Protein AF-A0A933KS53-F1 (afdb_monomer)

pLDDT: mean 72.06, std 16.97, range [42.78, 96.69]

Sequence (138 aa):
MFNLTGSEIAFLVLIGLIVLGPEKLPDAVRRFTKGYNEFKKMAGGFQGEMKQAFEEPMRELRGTADAVRKAAEFDIGLDLKGLDLKPTDVKKPEAVAPSDGGLNFGTANPRRQQRKARDISQQSAADAPADEARGSGE

Solvent-accessible surface area (backbone atoms only — not comparable to full-atom values): 8728 Å² total; per-residue (Å²): 143,78,88,78,44,77,64,55,53,50,50,52,50,52,49,46,32,68,76,61,28,74,81,43,44,62,53,48,50,54,54,52,51,51,53,49,50,52,50,48,53,50,54,55,55,41,50,65,53,45,50,60,66,43,46,57,56,49,51,50,50,47,51,51,50,51,49,49,49,51,47,45,57,60,68,49,67,78,77,63,99,77,72,85,74,69,77,73,81,74,70,74,76,70,79,74,70,86,73,89,72,74,78,78,79,68,76,79,65,68,70,61,60,56,52,57,53,51,54,56,59,57,59,66,68,75,69,70,80,90,74,83,83,82,86,87,85,135

Secondary structure (DSSP, 8-state):
-----HHHHHHHHHHHHHHH-TTHHHHHHHHHHHHHHHHHHH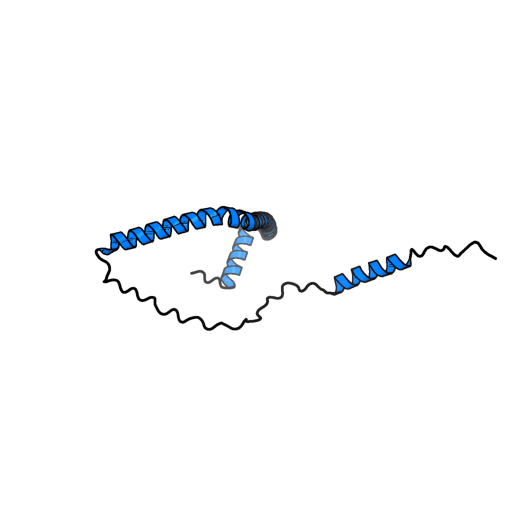HHHHHHHHHHHHHHHHHHHHHHHHHHHHHHHHHGGGS-TT---------------------------THHHHHHHHHHHHHTTS------------

Structure (mmCIF, N/CA/C/O backbone):
data_AF-A0A933KS53-F1
#
_entry.id   AF-A0A933KS53-F1
#
loop_
_atom_site.group_PDB
_atom_site.id
_atom_site.type_symbol
_atom_site.label_atom_id
_atom_site.label_alt_id
_atom_site.label_comp_id
_atom_site.label_asym_id
_atom_site.label_entity_id
_atom_site.label_seq_id
_atom_site.pdbx_PDB_ins_code
_atom_site.Cartn_x
_atom_site.Cartn_y
_atom_site.Cartn_z
_atom_site.occupancy
_atom_site.B_iso_or_equiv
_atom_site.auth_seq_id
_atom_site.auth_comp_id
_atom_site.auth_asym_id
_atom_site.auth_atom_id
_atom_site.pdbx_PDB_model_num
ATOM 1 N N . MET A 1 1 ? 15.437 -10.535 12.756 1.00 58.03 1 MET A N 1
ATOM 2 C CA . MET A 1 1 ? 16.529 -11.041 11.899 1.00 58.03 1 MET A CA 1
ATOM 3 C C . MET A 1 1 ? 16.122 -10.864 10.435 1.00 58.03 1 MET A C 1
ATOM 5 O O . MET A 1 1 ? 15.619 -11.797 9.837 1.00 58.03 1 MET A O 1
ATOM 9 N N . PHE A 1 2 ? 16.243 -9.649 9.896 1.00 71.94 2 PHE A N 1
ATOM 10 C CA . PHE A 1 2 ? 16.079 -9.327 8.469 1.00 71.94 2 PHE A CA 1
ATOM 11 C C . PHE A 1 2 ? 16.923 -8.076 8.221 1.00 71.94 2 PHE A C 1
ATOM 13 O O . PHE A 1 2 ? 16.457 -6.953 8.385 1.00 71.94 2 PHE A O 1
ATOM 20 N N . ASN A 1 3 ? 18.202 -8.284 7.928 1.00 80.12 3 ASN A N 1
ATOM 21 C CA . ASN A 1 3 ? 19.115 -7.208 7.563 1.00 80.12 3 ASN A CA 1
ATOM 22 C C . ASN A 1 3 ? 19.011 -7.023 6.048 1.00 80.12 3 ASN A C 1
ATOM 24 O O . ASN A 1 3 ? 19.839 -7.532 5.307 1.00 80.12 3 ASN A O 1
ATOM 28 N 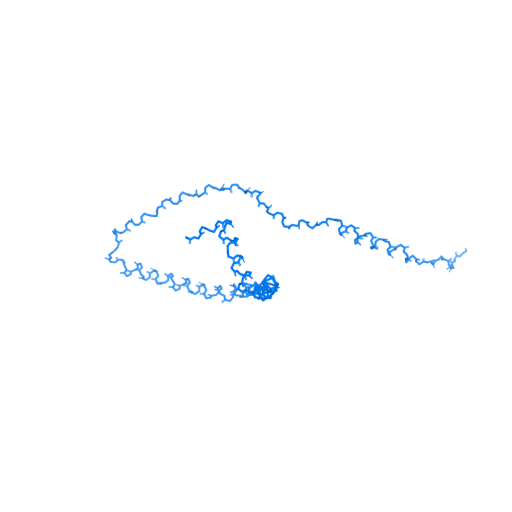N . LEU A 1 4 ? 17.924 -6.401 5.587 1.00 82.62 4 LEU A N 1
ATOM 29 C CA . LEU A 1 4 ? 17.750 -6.077 4.172 1.00 82.62 4 LEU A CA 1
ATOM 30 C C . LEU A 1 4 ? 18.634 -4.875 3.843 1.00 82.62 4 LEU A C 1
ATOM 32 O O . LEU A 1 4 ? 18.261 -3.726 4.077 1.00 82.62 4 LEU A O 1
ATOM 36 N N . THR A 1 5 ? 19.820 -5.155 3.326 1.00 89.94 5 THR A N 1
ATOM 37 C CA . THR A 1 5 ? 20.748 -4.154 2.807 1.00 89.94 5 THR A CA 1
ATOM 38 C C . THR A 1 5 ? 20.332 -3.799 1.377 1.00 89.94 5 THR A C 1
ATOM 40 O O . THR A 1 5 ? 19.631 -4.557 0.700 1.00 89.94 5 THR A O 1
ATOM 43 N N . GLY A 1 6 ? 20.751 -2.630 0.881 1.00 93.25 6 GLY A N 1
ATOM 44 C CA . GLY A 1 6 ? 20.385 -2.163 -0.466 1.00 93.25 6 GLY A CA 1
ATOM 45 C C . GLY A 1 6 ? 20.715 -3.167 -1.583 1.00 93.25 6 GLY A C 1
ATOM 46 O O . GLY A 1 6 ? 19.988 -3.249 -2.572 1.00 93.25 6 GLY A O 1
ATOM 47 N N . SER A 1 7 ? 21.755 -3.984 -1.389 1.00 94.00 7 SER A N 1
ATOM 48 C CA . SER A 1 7 ? 22.126 -5.090 -2.276 1.00 94.00 7 SER A CA 1
ATOM 49 C C . SER A 1 7 ? 21.101 -6.226 -2.292 1.00 94.00 7 SER A C 1
ATOM 51 O O . SER A 1 7 ? 20.760 -6.702 -3.373 1.00 94.00 7 SER A O 1
ATOM 53 N N . GLU A 1 8 ? 20.568 -6.653 -1.141 1.00 91.38 8 GLU A N 1
ATOM 54 C CA . GLU A 1 8 ? 19.546 -7.708 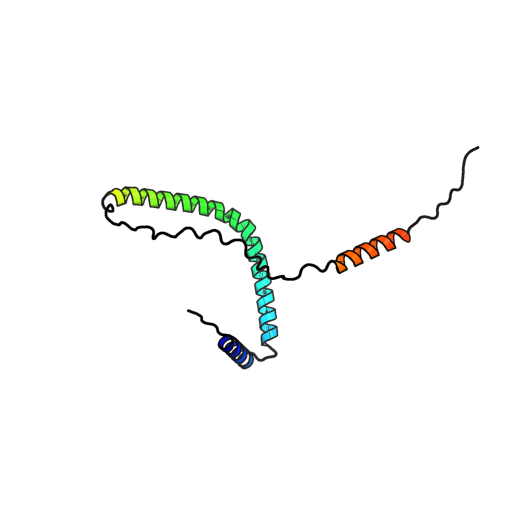-1.108 1.00 91.38 8 GLU A CA 1
ATOM 55 C C . GLU A 1 8 ? 18.233 -7.251 -1.755 1.00 91.38 8 GLU A C 1
ATOM 57 O O . GLU A 1 8 ? 17.597 -8.030 -2.465 1.00 91.38 8 GLU A O 1
ATOM 62 N N . ILE A 1 9 ? 17.844 -5.982 -1.583 1.00 93.62 9 ILE A N 1
ATOM 63 C CA . ILE A 1 9 ? 16.659 -5.433 -2.264 1.00 93.62 9 ILE A CA 1
ATOM 64 C C . ILE A 1 9 ? 16.856 -5.454 -3.785 1.00 93.62 9 ILE A C 1
ATOM 66 O O . ILE A 1 9 ? 15.967 -5.900 -4.512 1.00 93.62 9 ILE A O 1
ATOM 70 N N . ALA A 1 10 ? 18.021 -5.021 -4.275 1.00 94.12 10 ALA A N 1
ATOM 71 C CA . ALA A 1 10 ? 18.336 -5.069 -5.700 1.00 94.12 10 ALA A CA 1
ATOM 72 C C . ALA A 1 10 ? 18.318 -6.510 -6.244 1.00 94.12 10 ALA A C 1
ATOM 74 O O . ALA A 1 10 ? 17.792 -6.752 -7.332 1.00 94.12 10 ALA A O 1
ATOM 75 N N . PHE A 1 11 ? 18.823 -7.473 -5.469 1.00 94.81 11 PHE A N 1
ATOM 76 C CA . PHE A 1 11 ? 18.812 -8.890 -5.829 1.00 94.81 11 PHE A CA 1
ATOM 77 C C . PHE A 1 11 ? 17.388 -9.462 -5.932 1.00 94.81 11 PHE A C 1
ATOM 79 O O . PHE A 1 11 ? 17.070 -10.149 -6.902 1.00 94.81 11 PHE A O 1
ATOM 86 N N . LEU A 1 12 ? 16.495 -9.129 -4.994 1.00 92.69 12 LEU A N 1
ATOM 87 C CA . LEU A 1 12 ? 15.089 -9.547 -5.054 1.00 92.69 12 LEU A CA 1
ATOM 88 C C . LEU A 1 12 ? 14.344 -8.931 -6.239 1.00 92.69 12 LEU A C 1
ATOM 90 O O . LEU A 1 12 ? 13.561 -9.622 -6.890 1.00 92.69 12 LEU A O 1
ATOM 94 N N . VAL A 1 13 ? 14.598 -7.655 -6.545 1.00 93.56 13 VAL A N 1
ATOM 95 C CA . VAL A 1 13 ? 14.043 -7.021 -7.747 1.00 93.56 13 VAL A CA 1
ATOM 96 C C . VAL A 1 13 ? 14.541 -7.751 -8.987 1.00 93.56 13 VAL A C 1
ATOM 98 O O . VAL A 1 13 ? 13.725 -8.103 -9.828 1.00 93.56 13 VAL A O 1
ATOM 101 N N . LEU A 1 14 ? 15.837 -8.058 -9.082 1.00 95.31 14 LEU A N 1
ATOM 102 C CA . LEU A 1 14 ? 16.393 -8.793 -10.217 1.00 95.31 14 LEU A CA 1
ATOM 103 C C . LEU A 1 14 ? 15.729 -10.167 -10.397 1.00 95.31 1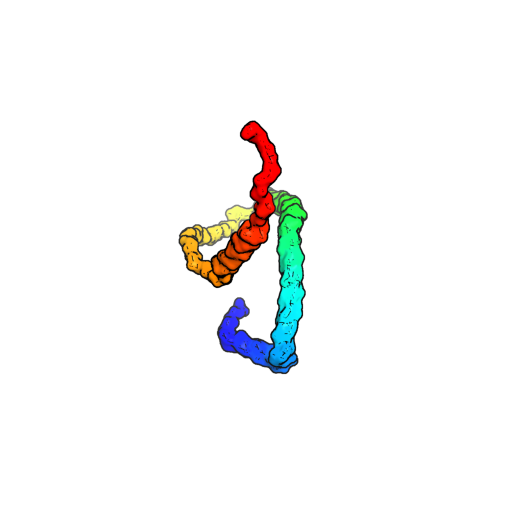4 LEU A C 1
ATOM 105 O O . LEU A 1 14 ? 15.303 -10.491 -11.503 1.00 95.31 14 LEU A O 1
ATOM 109 N N . ILE A 1 15 ? 15.566 -10.939 -9.318 1.00 95.31 15 ILE A N 1
ATOM 110 C CA . ILE A 1 15 ? 14.837 -12.217 -9.360 1.00 95.31 15 ILE A CA 1
ATOM 111 C C . ILE A 1 15 ? 13.390 -12.000 -9.810 1.00 95.31 15 ILE A C 1
ATOM 113 O O . ILE A 1 15 ? 12.905 -12.716 -10.684 1.00 95.31 15 ILE A O 1
ATOM 117 N N . GLY A 1 16 ? 12.702 -10.997 -9.261 1.00 94.31 16 GLY A N 1
ATOM 118 C CA . GLY A 1 16 ? 11.334 -10.664 -9.651 1.00 94.31 16 GLY A CA 1
ATOM 119 C C . GLY A 1 16 ? 11.214 -10.314 -11.136 1.00 94.31 16 GLY A C 1
ATOM 120 O O . GLY A 1 16 ? 10.281 -10.762 -11.800 1.00 94.31 16 GLY A O 1
ATOM 121 N N . LEU A 1 17 ? 12.179 -9.565 -11.678 1.00 94.94 17 LEU A N 1
ATOM 122 C CA . LEU A 1 17 ? 12.245 -9.226 -13.099 1.00 94.94 17 LEU A CA 1
ATOM 123 C C . LEU A 1 17 ? 12.529 -10.455 -13.971 1.00 94.94 17 LEU A C 1
ATOM 125 O O . LEU A 1 17 ? 11.995 -10.523 -15.070 1.00 94.94 17 LEU A O 1
ATOM 129 N N . ILE A 1 18 ? 13.324 -11.423 -13.508 1.00 95.31 18 ILE A N 1
ATOM 130 C CA . ILE A 1 18 ? 13.601 -12.663 -14.253 1.00 95.31 18 ILE A CA 1
ATOM 131 C C . ILE A 1 18 ? 12.374 -13.577 -14.273 1.00 95.31 18 ILE A C 1
ATOM 133 O O . ILE A 1 18 ? 12.008 -14.097 -15.322 1.00 95.31 18 ILE A O 1
ATOM 137 N N . VAL A 1 19 ? 11.737 -13.777 -13.119 1.00 94.81 19 VAL A N 1
ATOM 138 C CA . VAL A 1 19 ? 10.619 -14.719 -12.973 1.00 94.81 19 VAL A CA 1
ATOM 139 C C . VAL A 1 19 ? 9.361 -14.200 -13.661 1.00 94.81 19 VAL A C 1
ATOM 141 O O . VAL A 1 19 ? 8.695 -14.938 -14.382 1.00 94.81 19 VAL A O 1
ATOM 144 N N . LEU A 1 20 ? 9.013 -12.936 -13.415 1.00 92.06 20 LEU A N 1
ATOM 145 C CA . LEU A 1 20 ? 7.766 -12.345 -13.894 1.00 92.06 20 LEU A CA 1
ATOM 146 C C . LEU A 1 20 ? 7.961 -11.552 -15.194 1.00 92.06 20 LEU A C 1
ATOM 148 O O . LEU A 1 20 ? 7.040 -11.463 -16.002 1.00 92.06 20 LEU A O 1
ATOM 152 N N . GLY A 1 21 ? 9.149 -10.986 -15.407 1.00 93.94 21 GLY A N 1
ATOM 153 C CA . GLY A 1 21 ? 9.456 -10.091 -16.521 1.00 93.94 21 GLY A CA 1
ATOM 154 C C . GLY A 1 21 ? 9.399 -8.607 -16.123 1.00 93.94 21 GLY A C 1
ATOM 155 O O . GLY A 1 21 ? 8.518 -8.206 -15.348 1.00 93.94 21 GLY A O 1
ATOM 156 N N . PRO A 1 22 ? 10.269 -7.747 -16.691 1.00 91.94 22 PRO A N 1
ATOM 157 C CA . PRO A 1 22 ? 10.303 -6.315 -16.382 1.00 91.94 22 PRO A CA 1
ATOM 158 C C . PRO A 1 22 ? 9.028 -5.569 -16.770 1.00 91.94 22 PRO A C 1
ATOM 160 O O . PRO A 1 22 ? 8.656 -4.601 -16.115 1.00 91.94 22 PRO A O 1
ATOM 163 N N . GLU A 1 23 ? 8.316 -6.047 -17.787 1.00 92.94 23 GLU A N 1
ATOM 164 C CA . GLU A 1 23 ? 7.056 -5.4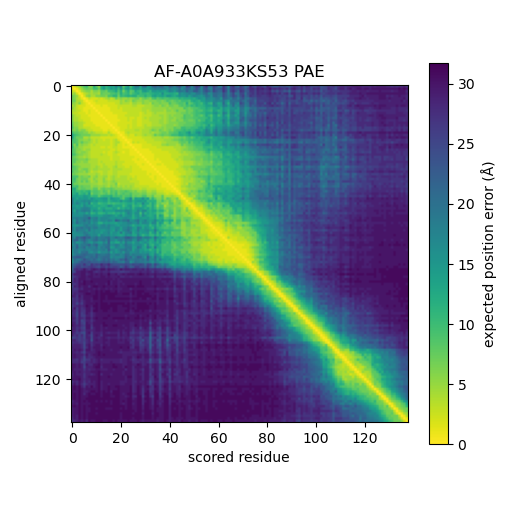41 -18.218 1.00 92.94 23 GLU A CA 1
ATOM 165 C C . GLU A 1 23 ? 5.868 -5.847 -17.339 1.00 92.94 23 GLU A C 1
ATOM 167 O O . GLU A 1 23 ? 4.880 -5.123 -17.242 1.00 92.94 23 GLU A O 1
ATOM 172 N N . LYS A 1 24 ? 5.948 -7.009 -16.679 1.00 92.44 24 LYS A N 1
ATOM 173 C CA . LYS A 1 24 ? 4.828 -7.590 -15.927 1.00 92.44 24 LYS A CA 1
ATOM 174 C C . LYS A 1 24 ? 4.889 -7.276 -14.435 1.00 92.44 24 LYS A C 1
ATOM 176 O O . LYS A 1 24 ? 3.837 -7.174 -13.807 1.00 92.44 24 LYS A O 1
ATOM 181 N N . LEU A 1 25 ? 6.081 -7.058 -13.872 1.00 93.31 25 LEU A N 1
ATOM 182 C CA . LEU A 1 25 ? 6.261 -6.620 -12.484 1.00 93.31 25 LEU A CA 1
ATOM 183 C C . LEU A 1 25 ? 5.494 -5.326 -12.148 1.00 93.31 25 LEU A C 1
ATOM 185 O O . LEU A 1 25 ? 4.709 -5.351 -11.196 1.00 93.31 25 LEU A O 1
ATOM 189 N N . PRO A 1 26 ? 5.632 -4.213 -12.900 1.00 90.69 26 PRO A N 1
ATOM 190 C CA . PRO A 1 26 ? 4.907 -2.983 -12.583 1.00 90.69 26 PRO A CA 1
ATOM 191 C C . PRO A 1 26 ? 3.392 -3.174 -12.678 1.00 90.69 26 PRO A C 1
ATOM 193 O O . PRO A 1 26 ? 2.650 -2.636 -11.856 1.00 90.69 26 PRO A O 1
ATOM 196 N N . ASP A 1 27 ? 2.919 -3.978 -13.627 1.00 94.31 27 ASP A N 1
ATOM 197 C CA . ASP A 1 27 ? 1.500 -4.298 -13.756 1.00 94.31 27 ASP A CA 1
ATOM 198 C C . ASP A 1 27 ? 0.979 -5.167 -12.604 1.00 94.31 27 ASP A C 1
ATOM 200 O O . ASP A 1 27 ? -0.112 -4.905 -12.093 1.00 94.31 27 ASP A O 1
ATOM 204 N N . ALA A 1 28 ? 1.751 -6.148 -12.131 1.00 94.31 28 ALA A N 1
ATOM 205 C CA . ALA A 1 28 ? 1.397 -6.951 -10.962 1.00 94.31 28 ALA A CA 1
ATOM 206 C C . ALA A 1 28 ? 1.349 -6.104 -9.685 1.00 94.31 28 ALA A C 1
ATOM 208 O O . ALA A 1 28 ? 0.370 -6.174 -8.942 1.00 94.31 28 ALA A O 1
ATOM 209 N N . VAL A 1 29 ? 2.345 -5.237 -9.472 1.00 94.62 29 VAL A N 1
ATOM 210 C CA . VAL A 1 29 ? 2.352 -4.289 -8.348 1.00 94.62 29 VAL A CA 1
ATOM 211 C C . VAL A 1 29 ? 1.138 -3.367 -8.423 1.00 94.62 29 VAL A C 1
ATOM 213 O O . VAL A 1 29 ? 0.458 -3.175 -7.420 1.00 94.62 29 VAL A O 1
ATOM 216 N N . ARG A 1 30 ? 0.794 -2.835 -9.603 1.00 95.25 30 ARG A N 1
ATOM 217 C CA . ARG A 1 30 ? -0.410 -2.005 -9.797 1.00 95.25 30 ARG A CA 1
ATOM 218 C C . ARG A 1 30 ? -1.702 -2.744 -9.454 1.00 95.25 30 ARG A C 1
ATOM 220 O O . ARG A 1 30 ? -2.594 -2.157 -8.850 1.00 95.25 30 ARG A O 1
ATOM 227 N N . ARG A 1 31 ? -1.830 -4.017 -9.833 1.00 96.06 31 ARG A N 1
ATOM 228 C CA . ARG A 1 31 ? -3.006 -4.842 -9.501 1.00 96.06 31 ARG A CA 1
ATOM 229 C C . ARG A 1 31 ? -3.076 -5.134 -8.004 1.00 96.06 31 ARG A C 1
ATOM 231 O O . ARG A 1 31 ? -4.117 -4.913 -7.393 1.00 96.06 31 ARG A O 1
ATOM 238 N N . PHE A 1 32 ? -1.956 -5.544 -7.412 1.00 96.50 32 PHE A N 1
ATOM 239 C CA . PHE A 1 32 ? -1.857 -5.818 -5.982 1.00 96.50 32 PHE A CA 1
ATOM 240 C C . PHE A 1 32 ? -2.156 -4.570 -5.148 1.00 96.50 32 PHE A C 1
ATOM 242 O O . PHE A 1 32 ? -2.949 -4.625 -4.220 1.00 96.50 32 PHE A O 1
ATOM 249 N N . THR A 1 33 ? -1.579 -3.422 -5.508 1.00 95.56 33 THR A N 1
ATOM 250 C CA . THR A 1 33 ? -1.783 -2.153 -4.789 1.00 95.56 33 THR A CA 1
ATOM 251 C C . THR A 1 33 ? -3.208 -1.628 -4.892 1.00 95.56 33 THR A C 1
ATOM 253 O O . THR A 1 33 ? -3.697 -1.060 -3.920 1.00 95.56 33 THR A O 1
ATOM 256 N N . LYS A 1 34 ? -3.904 -1.835 -6.017 1.00 96.44 34 LYS A N 1
ATOM 257 C CA . LYS A 1 34 ? -5.342 -1.535 -6.120 1.00 96.44 34 LYS A CA 1
ATOM 258 C C . LYS A 1 34 ? -6.151 -2.375 -5.131 1.00 96.44 34 LYS A C 1
ATOM 260 O O . LYS A 1 34 ? -6.855 -1.799 -4.307 1.00 96.44 34 LYS A O 1
ATOM 265 N N . GLY A 1 35 ? -5.953 -3.696 -5.134 1.00 96.69 35 GLY A N 1
ATOM 266 C CA . GLY A 1 35 ? -6.622 -4.600 -4.193 1.00 96.69 35 GLY A CA 1
ATOM 267 C C . GLY A 1 35 ? -6.262 -4.310 -2.734 1.00 96.69 35 GLY A C 1
ATOM 268 O O . GLY A 1 35 ? -7.134 -4.249 -1.876 1.00 96.69 35 GLY A O 1
ATOM 269 N N . TYR A 1 36 ? -4.990 -4.025 -2.451 1.00 96.44 36 TYR A N 1
ATOM 270 C CA . TYR A 1 36 ? -4.532 -3.630 -1.121 1.00 96.44 36 TYR A CA 1
ATOM 271 C C . TYR A 1 36 ? -5.134 -2.296 -0.675 1.00 96.44 36 TYR A C 1
ATOM 273 O O . TYR A 1 36 ? -5.479 -2.144 0.491 1.00 96.44 36 TYR A O 1
ATOM 281 N N . ASN A 1 37 ? -5.296 -1.323 -1.575 1.00 95.44 37 ASN A N 1
ATOM 282 C CA . ASN A 1 37 ? -5.944 -0.055 -1.246 1.00 95.44 37 ASN A CA 1
ATOM 283 C C . ASN A 1 37 ? -7.435 -0.226 -0.964 1.00 95.44 37 ASN A C 1
ATOM 285 O O . ASN A 1 37 ? -7.953 0.428 -0.063 1.00 95.44 37 ASN A O 1
ATOM 289 N N . GLU A 1 38 ? -8.125 -1.073 -1.722 1.00 94.69 38 GLU A N 1
ATOM 290 C CA . GLU A 1 38 ? -9.521 -1.426 -1.457 1.00 94.69 38 GLU A CA 1
ATOM 291 C C . GLU A 1 38 ? -9.643 -2.133 -0.107 1.00 94.69 38 GLU A C 1
ATOM 293 O O . GLU A 1 38 ? -10.392 -1.673 0.754 1.00 94.69 38 GLU A O 1
ATOM 298 N N . PHE A 1 39 ? -8.802 -3.139 0.142 1.00 94.44 39 PHE A N 1
ATOM 299 C CA . PHE A 1 39 ? -8.715 -3.817 1.431 1.00 94.44 39 PHE A CA 1
ATOM 300 C C . PHE A 1 39 ? -8.402 -2.847 2.576 1.00 94.44 39 PHE A C 1
ATOM 302 O O . PHE A 1 39 ? -9.061 -2.886 3.605 1.00 94.44 39 PHE A O 1
ATOM 309 N N . LYS A 1 40 ? -7.451 -1.922 2.402 1.00 92.19 40 LYS A N 1
ATOM 310 C CA . LYS A 1 40 ? -7.097 -0.909 3.405 1.00 92.19 40 LYS A CA 1
ATOM 311 C C . LYS A 1 40 ? -8.252 0.049 3.685 1.00 92.19 40 LYS A C 1
ATOM 313 O O . LYS A 1 40 ? -8.442 0.429 4.834 1.00 92.19 40 LYS A O 1
ATOM 318 N N . LYS A 1 41 ? -9.010 0.462 2.665 1.00 91.06 41 LYS A N 1
ATOM 319 C CA . LYS A 1 41 ? -10.200 1.313 2.841 1.00 91.06 41 LYS A CA 1
ATOM 320 C C . LYS A 1 41 ? -11.289 0.578 3.607 1.00 91.06 41 LYS A C 1
ATOM 322 O O . LYS A 1 41 ? -11.852 1.150 4.532 1.00 91.06 41 LYS A O 1
ATOM 327 N N . MET A 1 42 ? -11.535 -0.683 3.253 1.00 89.44 42 MET A N 1
ATOM 328 C CA . MET A 1 42 ? -12.452 -1.545 3.992 1.00 89.44 42 MET A CA 1
ATOM 329 C C . MET A 1 42 ? -11.970 -1.686 5.436 1.00 89.44 42 MET A C 1
ATOM 331 O O . MET A 1 42 ? -12.700 -1.314 6.340 1.00 89.44 42 MET A O 1
ATOM 335 N N . ALA A 1 43 ? -10.721 -2.099 5.664 1.00 87.69 43 ALA A N 1
ATOM 336 C CA . ALA A 1 43 ? -10.121 -2.244 6.991 1.00 87.69 43 ALA A CA 1
ATOM 337 C C . ALA A 1 43 ? -10.142 -0.941 7.818 1.00 87.69 43 ALA A C 1
ATOM 339 O O . ALA A 1 43 ? -10.356 -0.978 9.026 1.00 87.69 43 ALA A O 1
ATOM 340 N N . GLY A 1 44 ? -9.952 0.217 7.179 1.00 85.81 44 GLY A N 1
ATOM 341 C CA . GLY A 1 44 ? -10.055 1.530 7.820 1.00 85.81 44 GLY A CA 1
ATOM 342 C C . GLY A 1 44 ? -11.490 1.902 8.205 1.00 85.81 44 GLY A C 1
ATOM 343 O O . GLY A 1 44 ? -11.698 2.483 9.265 1.00 85.81 44 GLY A O 1
ATOM 344 N N . GLY A 1 45 ? -12.482 1.522 7.394 1.00 82.50 45 GLY A N 1
ATOM 345 C CA . GLY A 1 45 ? -13.901 1.615 7.757 1.00 82.50 45 GLY A CA 1
ATOM 346 C C . GLY A 1 45 ? -14.269 0.643 8.880 1.00 82.50 45 GLY A C 1
ATOM 347 O O . GLY A 1 45 ? -14.917 1.031 9.850 1.00 82.50 45 GLY A O 1
ATOM 348 N N . PHE A 1 46 ? -13.735 -0.581 8.819 1.00 79.81 46 PHE A N 1
ATOM 349 C CA . PHE A 1 46 ? -13.856 -1.572 9.882 1.00 79.81 46 PHE A CA 1
ATOM 350 C C . PHE A 1 46 ? -13.273 -1.061 11.194 1.00 79.81 46 PHE A C 1
ATOM 352 O O . PHE A 1 46 ? -13.852 -1.363 12.211 1.00 79.81 46 PHE A O 1
ATOM 359 N N . GLN A 1 47 ? -12.208 -0.257 11.247 1.00 70.94 47 GLN A N 1
ATOM 360 C CA . GLN A 1 47 ? -11.724 0.282 12.529 1.00 70.94 47 GLN A CA 1
ATOM 361 C C . GLN A 1 47 ? -12.747 1.167 13.256 1.00 70.94 47 GLN A C 1
ATOM 363 O O . GLN A 1 47 ? -12.755 1.159 14.483 1.00 70.94 47 GLN A O 1
ATOM 368 N N . GLY A 1 48 ? -13.597 1.913 12.546 1.00 74.25 48 GLY A N 1
ATOM 369 C CA . GLY A 1 48 ? -14.633 2.739 13.177 1.00 74.25 48 GLY A CA 1
ATOM 370 C C . GLY A 1 48 ? -15.710 1.887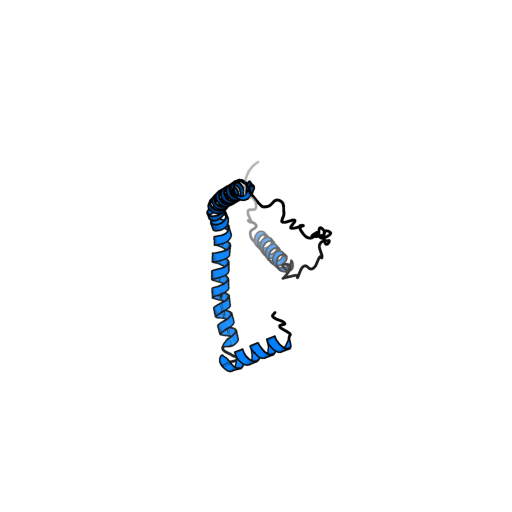 13.847 1.00 74.25 48 GLY A C 1
ATOM 371 O O . GLY A 1 48 ? -16.034 2.096 15.013 1.00 74.25 48 GLY A O 1
ATOM 372 N N . GLU A 1 49 ? -16.192 0.872 13.133 1.00 66.88 49 GLU A N 1
ATOM 373 C CA . GLU A 1 49 ? -17.277 -0.000 13.592 1.00 66.88 49 GLU A CA 1
ATOM 374 C C . GLU A 1 49 ? -16.778 -1.169 14.451 1.00 66.88 49 GLU A C 1
ATOM 376 O O . GLU A 1 49 ? -17.356 -1.453 15.492 1.00 66.88 49 GLU A O 1
ATOM 381 N N . MET A 1 50 ? -15.655 -1.803 14.096 1.00 70.12 50 MET A N 1
ATOM 382 C CA . MET A 1 50 ? -14.978 -2.793 14.936 1.00 70.12 50 MET A CA 1
ATOM 383 C C . MET A 1 50 ? -14.545 -2.185 16.247 1.00 70.12 50 MET A C 1
ATOM 385 O O . MET A 1 50 ? -14.662 -2.872 17.239 1.00 70.12 50 MET A O 1
ATOM 389 N N . LYS A 1 51 ? -14.017 -0.958 16.321 1.00 69.12 51 LYS A N 1
ATOM 390 C CA . LYS A 1 51 ? -13.618 -0.437 17.635 1.00 69.12 51 LYS A CA 1
ATOM 391 C C . LYS A 1 51 ? -14.825 -0.384 18.568 1.00 69.12 51 LYS A C 1
ATOM 393 O O . LYS A 1 51 ? -14.686 -0.779 19.711 1.00 69.12 51 LYS A O 1
ATOM 398 N N . GLN A 1 52 ? -16.001 -0.030 18.057 1.00 70.44 52 GLN A N 1
ATOM 399 C CA . GLN A 1 52 ? -17.239 -0.010 18.828 1.00 70.44 52 GLN A CA 1
ATOM 400 C C . GLN A 1 52 ? -17.791 -1.422 19.114 1.00 70.44 52 GLN A C 1
ATOM 402 O O . GLN A 1 52 ? -18.139 -1.721 20.251 1.00 70.44 52 GLN A O 1
ATOM 407 N N . ALA A 1 53 ? -17.776 -2.323 18.127 1.00 70.88 53 ALA A N 1
ATOM 408 C CA . ALA A 1 53 ? -18.216 -3.716 18.265 1.00 70.88 53 ALA A CA 1
ATOM 409 C C . ALA A 1 53 ? -17.228 -4.613 19.035 1.00 70.88 53 ALA A C 1
ATOM 411 O O . ALA A 1 53 ? -17.615 -5.665 19.529 1.00 70.88 53 ALA A O 1
ATOM 412 N N . PHE A 1 54 ? -15.954 -4.220 19.136 1.00 72.88 54 PHE A N 1
ATOM 413 C CA . PHE A 1 54 ? -14.917 -4.897 19.915 1.00 72.88 54 PHE A CA 1
ATOM 414 C C . PHE A 1 54 ? -14.693 -4.259 21.286 1.00 72.88 54 PHE A C 1
ATOM 416 O O . PHE A 1 54 ? -14.109 -4.910 22.144 1.00 72.88 54 PHE A O 1
ATOM 423 N N . GLU A 1 55 ? -15.130 -3.022 21.525 1.00 73.19 55 GLU A N 1
ATOM 424 C CA . GLU A 1 55 ? -15.023 -2.366 22.833 1.00 73.19 55 GLU A CA 1
ATOM 425 C C . GLU A 1 55 ? -15.911 -3.047 23.881 1.00 73.19 55 GLU A C 1
ATOM 427 O O . GLU A 1 55 ? -15.453 -3.270 25.003 1.00 73.19 55 GLU A O 1
ATOM 432 N N . GLU A 1 56 ? -17.117 -3.480 23.504 1.00 71.12 56 GLU A N 1
ATOM 433 C CA . GLU A 1 56 ? -17.977 -4.319 24.353 1.00 71.12 56 GLU A CA 1
ATOM 434 C C . GLU A 1 56 ? -17.327 -5.666 24.724 1.00 71.12 56 GLU A C 1
ATOM 436 O O . GLU A 1 56 ? -17.099 -5.897 25.915 1.00 71.12 56 GLU A O 1
ATOM 441 N N . PRO A 1 57 ? -16.917 -6.532 23.776 1.00 75.88 57 PRO A N 1
ATOM 442 C CA . PRO A 1 57 ? -16.278 -7.796 24.119 1.00 75.88 57 PRO A CA 1
ATOM 443 C C . PRO A 1 57 ? -14.891 -7.599 24.740 1.00 75.88 57 PRO A C 1
ATOM 445 O O . PRO A 1 57 ? -14.504 -8.396 25.581 1.00 75.88 57 PRO A O 1
ATOM 448 N N . MET A 1 58 ? -14.135 -6.535 24.433 1.00 78.50 58 MET A N 1
ATOM 449 C CA . MET A 1 58 ? -12.905 -6.209 25.177 1.00 78.50 58 MET A CA 1
ATOM 450 C C . MET A 1 58 ? -13.197 -5.888 26.639 1.00 78.50 58 MET A C 1
ATOM 452 O O . MET A 1 58 ? -12.402 -6.242 27.507 1.00 78.50 58 MET A O 1
ATOM 456 N N . ARG A 1 59 ? -14.301 -5.200 26.930 1.00 81.56 59 ARG A N 1
ATOM 457 C CA . ARG A 1 59 ? -14.705 -4.876 28.298 1.00 81.56 59 ARG A CA 1
ATOM 458 C C . ARG A 1 59 ? -15.152 -6.126 29.054 1.00 81.56 59 ARG A C 1
ATOM 460 O O . ARG A 1 59 ? -14.767 -6.286 30.209 1.00 81.56 59 ARG A O 1
ATOM 467 N N . GLU A 1 60 ? -15.877 -7.029 28.401 1.00 79.12 60 GLU A N 1
ATOM 468 C CA . GLU A 1 60 ? -16.237 -8.333 28.972 1.00 79.12 60 GLU A CA 1
ATOM 469 C C . GLU A 1 60 ? -15.011 -9.229 29.177 1.00 79.12 60 GLU A C 1
ATOM 471 O O . GLU A 1 60 ? -14.813 -9.744 30.272 1.00 79.12 60 GLU A O 1
ATOM 476 N N . LEU A 1 61 ? -14.126 -9.332 28.181 1.00 83.25 61 LEU A N 1
ATOM 477 C CA . LEU A 1 61 ? -12.872 -10.086 28.268 1.00 83.25 61 LEU A CA 1
ATOM 478 C C . LEU A 1 61 ? -11.942 -9.534 29.347 1.00 83.25 61 LEU A C 1
ATOM 480 O O . LEU A 1 61 ? -11.302 -10.318 30.038 1.00 83.25 61 LEU A O 1
ATOM 484 N N . ARG A 1 62 ? -11.869 -8.209 29.527 1.00 84.31 62 ARG A N 1
ATOM 485 C CA . ARG A 1 62 ? -11.152 -7.593 30.657 1.00 84.31 62 ARG A CA 1
ATOM 486 C C . ARG A 1 62 ? -11.785 -7.983 31.984 1.00 84.31 62 ARG A C 1
ATOM 488 O O . ARG A 1 62 ? -11.059 -8.372 32.884 1.00 84.31 62 ARG A O 1
ATOM 495 N N . GLY A 1 63 ? -13.114 -7.968 32.081 1.00 86.75 63 GLY A N 1
ATOM 496 C CA . GLY A 1 63 ? -13.829 -8.435 33.268 1.00 86.75 63 GLY A CA 1
ATOM 497 C C . GLY A 1 63 ? -13.562 -9.910 33.583 1.00 86.75 63 GLY A C 1
ATOM 498 O O . GLY A 1 63 ? -13.288 -10.251 34.730 1.00 86.75 63 GLY A O 1
ATOM 499 N N . THR A 1 64 ? -13.574 -10.787 32.575 1.00 83.06 64 THR A N 1
ATOM 500 C CA . THR A 1 64 ? -13.224 -12.206 32.733 1.00 83.06 64 THR A CA 1
ATOM 501 C C . THR A 1 64 ? -11.748 -12.385 33.073 1.00 83.06 64 THR A C 1
ATOM 503 O O . THR A 1 64 ? -11.432 -13.169 33.958 1.00 83.06 64 THR A O 1
ATOM 506 N N . ALA A 1 65 ? -10.840 -11.652 32.428 1.00 84.88 65 ALA A N 1
ATOM 507 C CA . ALA A 1 65 ? -9.410 -11.703 32.716 1.00 84.88 65 ALA A CA 1
ATOM 508 C C . ALA A 1 65 ? -9.098 -11.207 34.132 1.00 84.88 65 ALA A C 1
ATOM 510 O O . ALA A 1 65 ? -8.297 -11.831 34.818 1.00 84.88 65 ALA A O 1
ATOM 511 N N . ASP A 1 66 ? -9.758 -10.146 34.596 1.00 88.94 66 ASP A N 1
ATOM 512 C CA . ASP A 1 66 ? -9.634 -9.635 35.961 1.00 88.94 66 ASP A CA 1
ATOM 513 C C . ASP A 1 66 ? -10.243 -10.606 36.975 1.00 88.94 66 ASP A C 1
ATOM 515 O O . ASP A 1 66 ? -9.662 -10.830 38.033 1.00 88.94 66 ASP A O 1
ATOM 519 N N . ALA A 1 67 ? -11.374 -11.242 36.656 1.00 84.25 67 ALA A N 1
ATOM 520 C CA . ALA A 1 67 ? -11.974 -12.269 37.503 1.00 84.25 67 ALA A CA 1
ATOM 521 C C . ALA A 1 67 ? -11.094 -13.523 37.592 1.00 84.25 67 ALA A C 1
ATOM 523 O O . ALA A 1 67 ? -10.892 -14.042 38.684 1.00 84.25 67 ALA A O 1
ATOM 524 N N . VAL A 1 68 ? -10.525 -13.977 36.472 1.00 85.69 68 VAL A N 1
ATOM 525 C CA . VAL A 1 68 ? -9.575 -15.097 36.420 1.00 85.69 68 VAL A CA 1
ATOM 526 C C . VAL A 1 68 ? -8.286 -14.736 37.139 1.00 85.69 68 VAL A C 1
ATOM 528 O O . VAL A 1 68 ? -7.780 -15.549 37.897 1.00 85.69 68 VAL A O 1
ATOM 531 N N . ARG A 1 69 ? -7.769 -13.518 36.964 1.00 86.06 69 ARG A N 1
ATOM 532 C CA . ARG A 1 69 ? -6.585 -13.031 37.675 1.00 86.06 69 ARG A CA 1
ATOM 533 C C . ARG A 1 69 ? -6.831 -12.952 39.171 1.00 86.06 69 ARG A C 1
ATOM 535 O O . ARG A 1 69 ? -5.986 -13.392 39.930 1.00 86.06 69 ARG A O 1
ATOM 542 N N . LYS A 1 70 ? -7.984 -12.441 39.594 1.00 83.75 70 LYS A N 1
ATOM 543 C CA . LYS A 1 70 ? -8.361 -12.344 41.004 1.00 83.75 70 LYS A CA 1
ATOM 544 C C . LYS A 1 70 ? -8.627 -13.716 41.616 1.00 83.75 70 LYS A C 1
ATOM 546 O O . LYS A 1 70 ? -8.244 -13.947 42.754 1.00 83.75 70 LYS A O 1
ATOM 551 N N . ALA A 1 71 ? -9.253 -14.626 40.872 1.00 79.88 71 ALA A N 1
ATOM 552 C CA . ALA A 1 71 ? -9.429 -16.014 41.283 1.00 79.88 71 ALA A CA 1
ATOM 553 C C . ALA A 1 71 ? -8.076 -16.722 41.381 1.00 79.88 71 ALA A C 1
ATOM 555 O O . ALA A 1 71 ? -7.816 -17.369 42.381 1.00 79.88 71 ALA A O 1
ATOM 556 N N . ALA A 1 72 ? -7.184 -16.518 40.411 1.00 80.06 72 ALA A N 1
ATOM 557 C CA . ALA A 1 72 ? -5.818 -17.011 40.457 1.00 80.06 72 ALA A CA 1
ATOM 558 C C . ALA A 1 72 ? -5.050 -16.401 41.635 1.00 80.06 72 ALA A C 1
ATOM 560 O O . ALA A 1 72 ? -4.427 -17.138 42.369 1.00 80.06 72 ALA A O 1
ATOM 561 N N . GLU A 1 73 ? -5.131 -15.099 41.901 1.00 75.44 73 GLU A N 1
ATOM 562 C CA . GLU A 1 73 ? -4.513 -14.471 43.080 1.00 75.44 73 GLU A CA 1
ATOM 563 C C . GLU A 1 73 ? -5.082 -15.021 44.402 1.00 75.44 73 GLU A C 1
ATOM 565 O O . GLU A 1 73 ? -4.351 -15.115 45.387 1.00 75.44 73 GLU A O 1
ATOM 570 N N . PHE A 1 74 ? -6.359 -15.417 44.426 1.00 75.12 74 PHE A N 1
ATOM 571 C CA . PHE A 1 74 ? -7.017 -15.994 45.600 1.00 75.12 74 PHE A CA 1
ATOM 572 C C . PHE A 1 74 ? -6.660 -17.478 45.814 1.00 75.12 74 PHE A C 1
ATOM 574 O O . PHE A 1 74 ? -6.383 -17.869 46.944 1.00 75.12 74 PHE A O 1
ATOM 581 N N . ASP A 1 75 ? -6.599 -18.283 44.746 1.00 63.56 75 ASP A N 1
ATOM 582 C CA . ASP A 1 75 ? -6.237 -19.714 44.779 1.00 63.56 75 ASP A CA 1
ATOM 583 C C . ASP A 1 75 ? -4.712 -19.929 44.892 1.00 63.56 75 ASP A C 1
ATOM 585 O O . ASP A 1 75 ? -4.240 -20.819 45.595 1.00 63.56 75 ASP A O 1
ATOM 589 N N . ILE A 1 76 ? -3.912 -19.069 44.252 1.00 57.97 76 ILE A N 1
ATOM 590 C CA . ILE A 1 76 ? -2.437 -19.038 44.333 1.00 57.97 76 ILE A CA 1
ATOM 591 C C . ILE A 1 76 ? -1.964 -18.364 45.636 1.00 57.97 76 ILE A C 1
ATOM 593 O O . ILE A 1 76 ? -0.786 -18.430 45.998 1.00 57.97 76 ILE A O 1
ATOM 597 N N . GLY A 1 77 ? -2.893 -17.801 46.415 1.00 53.09 77 GLY A N 1
ATOM 598 C CA . GLY A 1 77 ? -2.681 -17.313 47.779 1.00 53.09 77 GLY A CA 1
ATOM 599 C C . GLY A 1 77 ? -2.198 -18.373 48.778 1.00 53.09 77 GLY A C 1
ATOM 600 O O . GLY A 1 77 ? -1.968 -18.036 49.939 1.00 53.09 77 GLY A O 1
ATOM 601 N N . LEU A 1 78 ? -1.997 -19.623 48.345 1.00 57.50 78 LEU A N 1
ATOM 602 C CA . LEU A 1 78 ? -1.362 -20.672 49.135 1.00 57.50 78 LEU A CA 1
ATOM 603 C C . LEU A 1 78 ? 0.135 -20.904 48.868 1.00 57.50 78 LEU A C 1
ATOM 605 O O . LEU A 1 78 ? 0.743 -21.507 49.743 1.00 57.50 78 LEU A O 1
ATOM 609 N N . ASP A 1 79 ? 0.775 -20.420 47.787 1.00 57.34 79 ASP A N 1
ATOM 61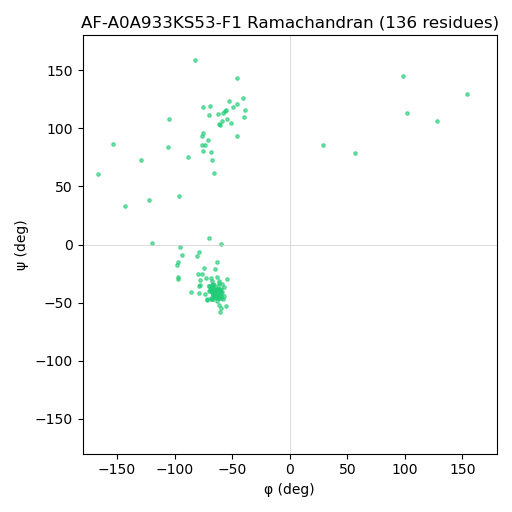0 C CA . ASP A 1 79 ? 2.235 -20.652 47.637 1.00 57.34 79 ASP A CA 1
ATOM 611 C C . ASP A 1 79 ? 2.985 -19.828 46.556 1.00 57.34 79 ASP A C 1
ATOM 613 O O . ASP A 1 79 ? 3.570 -20.396 45.641 1.00 57.34 79 ASP A O 1
ATOM 617 N N . LEU A 1 80 ? 3.021 -18.485 46.611 1.00 55.31 80 LEU A N 1
ATOM 618 C CA . LEU A 1 80 ? 3.927 -17.700 45.729 1.00 55.31 80 LEU A CA 1
ATOM 619 C C . LEU A 1 80 ? 4.551 -16.446 46.367 1.00 55.31 80 LEU A C 1
ATOM 621 O O . LEU A 1 80 ? 4.894 -15.479 45.688 1.00 55.31 80 LEU A O 1
ATOM 625 N N . LYS A 1 81 ? 4.827 -16.467 47.672 1.00 56.19 81 LYS A N 1
ATOM 626 C CA . LYS A 1 81 ? 5.598 -15.393 48.336 1.00 56.19 81 LYS A CA 1
ATOM 627 C C . LYS A 1 81 ? 7.094 -15.367 47.943 1.00 56.19 81 LYS A C 1
ATOM 629 O O . LYS A 1 81 ? 7.858 -14.612 48.535 1.00 56.19 81 LYS A O 1
ATOM 634 N N . GLY A 1 82 ? 7.514 -16.202 46.984 1.00 54.16 82 GLY A N 1
ATOM 635 C CA . GLY A 1 82 ? 8.918 -16.476 46.654 1.00 54.16 82 GLY A CA 1
ATOM 636 C C . GLY A 1 82 ? 9.378 -16.148 45.230 1.00 54.16 82 GLY A C 1
ATOM 637 O O . GLY A 1 82 ? 10.548 -16.369 44.934 1.00 54.16 82 GLY A O 1
ATOM 638 N N . LEU A 1 83 ? 8.529 -15.618 44.343 1.00 51.81 83 LEU A N 1
ATOM 639 C CA . LEU A 1 83 ? 8.979 -15.161 43.022 1.00 51.81 83 LEU A CA 1
ATOM 640 C C . LEU A 1 83 ? 9.024 -13.634 42.979 1.00 51.81 83 LEU A C 1
ATOM 642 O O . LEU A 1 83 ? 8.104 -12.968 42.509 1.00 51.81 83 LEU A O 1
ATOM 646 N N . ASP A 1 84 ? 10.141 -13.099 43.474 1.00 54.34 84 ASP A N 1
ATOM 647 C CA . ASP A 1 84 ? 10.576 -11.713 43.291 1.00 54.34 84 ASP A CA 1
ATOM 648 C C . ASP A 1 84 ? 10.935 -11.488 41.811 1.00 54.34 84 ASP A C 1
ATOM 650 O O . ASP A 1 84 ? 12.097 -11.412 41.413 1.00 54.34 84 ASP A O 1
ATOM 654 N N . LEU A 1 85 ? 9.917 -11.432 40.950 1.00 54.03 85 LEU A N 1
ATOM 655 C CA . LEU A 1 85 ? 10.055 -10.880 39.609 1.00 54.03 85 LEU A CA 1
ATOM 656 C C . LEU A 1 85 ? 10.112 -9.365 39.763 1.00 54.03 85 LEU A C 1
ATOM 658 O O . LEU A 1 85 ? 9.111 -8.669 39.593 1.00 54.03 85 LEU A O 1
ATOM 662 N N . LYS A 1 86 ? 11.300 -8.862 40.114 1.00 46.59 86 LYS A N 1
ATOM 663 C CA . LYS A 1 86 ? 11.622 -7.442 39.994 1.00 46.59 86 LYS A CA 1
ATOM 664 C C . LYS A 1 86 ? 11.223 -7.018 38.583 1.00 46.59 86 LYS A C 1
ATOM 666 O O . LYS A 1 86 ? 11.785 -7.558 37.625 1.00 46.59 86 LYS A O 1
ATOM 671 N N . PRO A 1 87 ? 10.277 -6.080 38.415 1.00 53.38 87 PRO A N 1
ATOM 672 C CA . PRO A 1 87 ? 10.146 -5.387 37.152 1.00 53.38 87 PRO A CA 1
ATOM 673 C C . PRO A 1 87 ? 11.506 -4.731 36.945 1.00 53.38 87 PRO A C 1
ATOM 675 O O . PRO A 1 87 ? 11.865 -3.821 37.687 1.00 53.38 87 PRO A O 1
ATOM 678 N N . THR A 1 88 ? 12.311 -5.261 36.022 1.00 52.22 88 THR A N 1
ATOM 679 C CA . THR A 1 88 ? 13.524 -4.588 35.566 1.00 52.22 88 THR A CA 1
ATOM 680 C C . THR A 1 88 ? 13.144 -3.147 35.314 1.00 52.22 88 THR A C 1
ATOM 682 O O . THR A 1 88 ? 12.215 -2.909 34.539 1.00 52.22 88 THR A O 1
ATOM 685 N N . ASP A 1 89 ? 13.819 -2.239 36.016 1.00 52.28 89 ASP A N 1
ATOM 686 C CA . ASP A 1 89 ? 13.670 -0.801 35.907 1.00 52.28 89 ASP A CA 1
ATOM 687 C C . ASP A 1 89 ? 13.651 -0.401 34.431 1.00 52.28 89 ASP A C 1
ATOM 689 O O . ASP A 1 89 ? 14.686 -0.165 33.803 1.00 52.28 89 ASP A O 1
ATOM 693 N N . VAL A 1 90 ? 12.453 -0.306 33.853 1.00 51.19 90 VAL A N 1
ATOM 694 C CA . VAL A 1 90 ? 12.254 0.445 32.626 1.00 51.19 90 VAL A CA 1
ATOM 695 C C . VAL A 1 90 ? 12.346 1.885 33.079 1.00 51.19 90 VAL A C 1
ATOM 697 O O . VAL A 1 90 ? 11.357 2.518 33.447 1.00 51.19 90 VAL A O 1
ATOM 700 N N . LYS A 1 91 ? 13.590 2.365 33.120 1.00 52.44 91 LYS A N 1
ATOM 701 C CA . LYS A 1 91 ? 13.950 3.772 33.183 1.00 52.44 91 LYS A CA 1
ATOM 702 C C . LYS A 1 91 ? 12.973 4.489 32.259 1.00 52.44 91 LYS A C 1
ATOM 704 O O . LYS A 1 91 ? 12.997 4.254 31.051 1.00 52.44 91 LYS A O 1
ATOM 709 N N . LYS A 1 92 ? 12.055 5.262 32.851 1.00 57.03 92 LYS A N 1
ATOM 710 C CA . LYS A 1 92 ? 11.103 6.124 32.147 1.00 57.03 92 LYS A 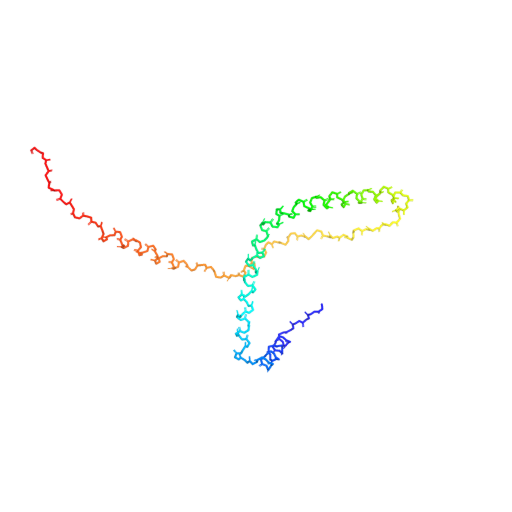CA 1
ATOM 711 C C . LYS A 1 92 ? 11.865 6.736 30.973 1.00 57.03 92 LYS A C 1
ATOM 713 O O . LYS A 1 92 ? 12.849 7.423 31.256 1.00 57.03 92 LYS A O 1
ATOM 718 N N . PRO A 1 93 ? 11.514 6.452 29.705 1.00 51.34 93 PRO A N 1
ATOM 719 C CA . PRO A 1 93 ? 12.160 7.153 28.620 1.00 51.34 93 PRO A CA 1
ATOM 720 C C . PRO A 1 93 ? 11.881 8.628 28.881 1.00 51.34 93 PRO A C 1
ATOM 722 O O . PRO A 1 93 ? 10.723 9.056 28.926 1.00 51.34 93 PRO A O 1
ATOM 725 N N . GLU A 1 94 ? 12.950 9.365 29.186 1.00 59.53 94 GLU A N 1
ATOM 726 C CA . GLU A 1 94 ? 12.971 10.813 29.086 1.00 59.53 94 GLU A CA 1
ATOM 727 C C . GLU A 1 94 ? 12.227 11.158 27.809 1.00 59.53 94 GLU A C 1
ATOM 729 O O . GLU A 1 94 ? 12.487 10.569 26.757 1.00 59.53 94 GLU A O 1
ATOM 734 N N . ALA A 1 95 ? 11.226 12.023 27.945 1.00 56.94 95 ALA A N 1
ATOM 735 C CA . ALA A 1 95 ? 10.441 12.495 26.830 1.00 56.94 95 ALA A CA 1
ATOM 736 C C . ALA A 1 95 ? 11.413 12.988 25.758 1.00 56.94 95 ALA A C 1
ATOM 738 O O . ALA A 1 95 ? 12.040 14.037 25.903 1.00 56.94 95 ALA A O 1
ATOM 739 N N . VAL A 1 96 ? 11.572 12.189 24.706 1.00 56.19 96 VAL A N 1
ATOM 740 C CA . VAL A 1 96 ? 12.278 12.599 23.507 1.00 56.19 96 VAL A CA 1
ATOM 741 C C . VAL A 1 96 ? 11.460 13.766 22.982 1.00 56.19 96 VAL A C 1
ATOM 743 O O . VAL A 1 96 ? 10.286 13.599 22.642 1.00 56.19 96 VAL A O 1
ATOM 746 N N . ALA A 1 97 ? 12.051 14.961 23.030 1.00 61.31 97 ALA A N 1
ATOM 747 C CA . ALA A 1 97 ? 11.493 16.157 22.422 1.00 61.31 97 ALA A CA 1
ATOM 748 C C . ALA A 1 97 ? 11.002 15.810 21.005 1.00 61.31 97 ALA A C 1
ATOM 750 O O . ALA A 1 97 ? 11.655 14.990 20.350 1.00 61.31 97 ALA A O 1
ATOM 751 N N . PRO A 1 98 ? 9.882 16.381 20.523 1.00 57.50 98 PRO A N 1
ATOM 752 C CA . PRO A 1 98 ? 9.398 16.097 19.181 1.00 57.50 98 PRO A CA 1
ATOM 753 C C . PRO A 1 98 ? 10.526 16.392 18.196 1.00 57.50 98 PRO A C 1
ATOM 755 O O . PRO A 1 98 ? 10.922 17.539 18.006 1.00 57.50 98 PRO A O 1
ATOM 758 N N . SER A 1 99 ? 11.108 15.347 17.620 1.00 59.53 99 SER A N 1
ATOM 759 C CA . SER A 1 99 ? 11.950 15.506 16.458 1.00 59.53 99 SER A CA 1
ATOM 760 C C . SER A 1 99 ? 11.001 15.882 15.332 1.00 59.53 99 SER A C 1
ATOM 762 O O . SER A 1 99 ? 10.166 15.077 14.917 1.00 59.53 99 SER A O 1
ATOM 764 N N . ASP A 1 100 ? 11.115 17.124 14.865 1.00 58.12 100 ASP A N 1
ATOM 765 C CA . ASP A 1 100 ? 10.492 17.635 13.644 1.00 58.12 100 ASP A CA 1
ATOM 766 C C . ASP A 1 100 ? 11.093 16.917 12.419 1.00 58.12 100 ASP A C 1
ATOM 768 O O . ASP A 1 100 ? 11.732 17.494 11.547 1.00 58.12 100 ASP A O 1
ATOM 772 N N . GLY A 1 101 ? 10.921 15.599 12.369 1.00 53.53 101 GLY A N 1
ATOM 773 C CA . GLY A 1 101 ? 11.248 14.714 11.261 1.00 53.53 101 GLY A CA 1
ATOM 774 C C . GLY A 1 101 ? 10.016 14.464 10.405 1.00 53.53 101 GLY A C 1
ATOM 775 O O . GLY A 1 101 ? 9.748 13.331 10.009 1.00 53.53 101 GLY A O 1
ATOM 776 N N . GLY A 1 102 ? 9.230 15.514 10.158 1.00 46.47 102 GLY A N 1
ATOM 777 C CA . GLY A 1 102 ? 8.128 15.469 9.212 1.00 46.47 102 GLY A CA 1
ATOM 778 C C . GLY A 1 102 ? 8.664 15.165 7.817 1.00 46.47 102 GLY A C 1
ATOM 779 O O . GLY A 1 102 ? 9.210 16.035 7.138 1.00 46.47 102 GLY A O 1
ATOM 780 N N . LEU A 1 103 ? 8.485 13.923 7.369 1.00 61.78 103 LEU A N 1
ATOM 781 C CA . LEU A 1 103 ? 8.544 13.581 5.956 1.00 61.78 103 LEU A CA 1
ATOM 782 C C . LEU A 1 103 ? 7.439 14.381 5.257 1.00 61.78 103 LEU A C 1
ATOM 784 O O . LEU A 1 103 ? 6.252 14.080 5.383 1.00 61.78 103 LEU A O 1
ATOM 788 N N . ASN A 1 104 ? 7.846 15.450 4.573 1.00 57.38 104 ASN A N 1
ATOM 789 C CA . ASN A 1 104 ? 6.981 16.356 3.830 1.00 57.38 104 ASN A CA 1
ATOM 790 C C . ASN A 1 104 ? 6.397 15.639 2.604 1.00 57.38 104 ASN A C 1
ATOM 792 O O . ASN A 1 104 ? 6.850 15.811 1.472 1.00 57.38 104 ASN A O 1
ATOM 796 N N . PHE A 1 105 ? 5.363 14.832 2.819 1.00 54.44 105 PHE A N 1
ATOM 797 C CA . PHE A 1 105 ? 4.516 14.331 1.746 1.00 54.44 105 PHE A CA 1
ATOM 798 C C . PHE A 1 105 ? 3.586 15.456 1.294 1.00 54.44 105 PHE A C 1
ATOM 800 O O . PHE A 1 105 ? 2.466 15.586 1.771 1.00 54.44 105 PHE A O 1
ATOM 807 N N . GLY A 1 106 ? 4.096 16.286 0.382 1.00 54.00 106 GLY A N 1
ATOM 808 C CA . GLY A 1 106 ? 3.306 17.199 -0.438 1.00 54.00 106 GLY A CA 1
ATOM 809 C C . GLY A 1 106 ? 2.434 18.163 0.359 1.00 54.00 106 GLY A C 1
ATOM 810 O O . GLY A 1 106 ? 1.215 18.003 0.415 1.00 54.00 106 GLY A O 1
ATOM 811 N N . THR A 1 107 ? 3.040 19.227 0.889 1.00 52.94 107 THR A N 1
ATOM 812 C CA . THR A 1 107 ? 2.280 20.436 1.206 1.00 52.94 107 THR A CA 1
ATOM 813 C C . THR A 1 107 ? 1.508 20.849 -0.048 1.00 52.94 107 THR A C 1
ATOM 815 O O . THR A 1 107 ? 2.056 20.984 -1.147 1.00 52.94 107 THR A O 1
ATOM 818 N N . ALA A 1 108 ? 0.189 20.952 0.091 1.00 53.59 108 ALA A N 1
ATOM 819 C CA . ALA A 1 108 ? -0.693 21.355 -0.986 1.00 53.59 108 ALA A CA 1
ATOM 820 C C . ALA A 1 108 ? -0.230 22.717 -1.527 1.00 53.59 108 ALA A C 1
ATOM 822 O O . ALA A 1 108 ? -0.248 23.723 -0.824 1.00 53.59 108 ALA A O 1
ATOM 823 N N . ASN A 1 109 ? 0.212 22.733 -2.783 1.00 60.38 109 ASN A N 1
ATOM 824 C CA . ASN A 1 109 ? 0.711 23.920 -3.465 1.00 60.38 109 ASN A CA 1
ATOM 825 C C . ASN A 1 109 ? -0.353 25.049 -3.434 1.00 60.38 109 ASN A C 1
ATOM 827 O O . ASN A 1 109 ? -1.407 24.898 -4.069 1.00 60.38 109 ASN A O 1
ATOM 831 N N . PRO A 1 110 ? -0.106 26.196 -2.764 1.00 58.88 110 PRO A N 1
ATOM 832 C CA . PRO A 1 110 ? -1.089 27.280 -2.618 1.00 58.88 110 PRO A CA 1
ATOM 833 C C . PRO A 1 110 ? -1.484 27.925 -3.959 1.00 58.88 110 PRO A C 1
ATOM 835 O O . PRO A 1 110 ? -2.528 28.569 -4.075 1.00 58.88 110 PRO A O 1
ATOM 838 N N . ARG A 1 111 ? -0.717 27.674 -5.031 1.00 59.56 111 ARG A N 1
ATOM 839 C CA . ARG A 1 111 ? -1.008 28.171 -6.384 1.00 59.56 111 ARG A CA 1
ATOM 840 C C . ARG A 1 111 ? -2.295 27.604 -7.000 1.00 59.56 111 ARG A C 1
ATOM 842 O O . ARG A 1 111 ? -2.845 28.233 -7.902 1.00 59.56 111 ARG A O 1
ATOM 849 N N . ARG A 1 112 ? -2.814 26.454 -6.535 1.00 60.19 112 ARG A N 1
ATOM 850 C CA . ARG A 1 112 ? -4.076 25.888 -7.066 1.00 60.19 112 ARG A CA 1
ATOM 851 C C . ARG A 1 112 ? -5.315 26.595 -6.511 1.00 60.19 112 ARG A C 1
ATOM 853 O O . ARG A 1 112 ? -6.280 26.786 -7.246 1.00 60.19 112 ARG A O 1
ATOM 860 N N . GLN A 1 113 ? -5.268 27.027 -5.250 1.00 60.03 113 GLN A N 1
ATOM 861 C CA . GLN A 1 113 ? -6.355 27.793 -4.633 1.00 60.03 113 GLN A CA 1
ATOM 862 C C . GLN A 1 113 ? -6.443 29.203 -5.233 1.00 60.03 113 GLN A C 1
ATOM 864 O O . GLN A 1 113 ? -7.536 29.692 -5.502 1.00 60.03 113 GLN A O 1
ATOM 869 N N . GLN A 1 114 ? -5.296 29.803 -5.565 1.00 60.56 114 GLN A N 1
ATOM 870 C CA . GLN A 1 114 ? -5.245 31.128 -6.186 1.00 60.56 114 GLN A CA 1
ATOM 871 C C . GLN A 1 114 ? -5.807 31.164 -7.617 1.00 60.56 114 GLN A C 1
ATOM 873 O O . GLN A 1 114 ? -6.386 32.174 -8.009 1.00 60.56 114 GLN A O 1
ATOM 878 N N . ARG A 1 115 ? -5.688 30.071 -8.391 1.00 59.69 115 ARG A N 1
ATOM 879 C CA . ARG A 1 115 ? -6.339 29.975 -9.712 1.00 59.69 115 ARG A CA 1
ATOM 880 C C . ARG A 1 115 ? -7.859 29.892 -9.586 1.00 59.69 115 ARG A C 1
ATOM 882 O O . ARG A 1 115 ? -8.553 30.668 -10.225 1.00 59.69 115 ARG A O 1
ATOM 889 N N . LYS A 1 116 ? -8.363 29.046 -8.680 1.00 59.09 116 LYS A N 1
ATOM 890 C CA . LYS A 1 116 ? -9.812 28.880 -8.499 1.00 59.09 116 LYS A CA 1
ATOM 891 C C . LYS A 1 116 ? -10.489 30.149 -7.962 1.00 59.09 116 LYS A C 1
ATOM 893 O O . LYS A 1 116 ? -11.598 30.450 -8.376 1.00 59.09 116 LYS A O 1
ATOM 898 N N . ALA A 1 117 ? -9.815 30.919 -7.102 1.00 58.75 117 ALA A N 1
ATOM 899 C CA . ALA A 1 117 ? -10.329 32.207 -6.629 1.00 58.75 117 ALA A CA 1
ATOM 900 C C . ALA A 1 117 ? -10.379 33.276 -7.740 1.00 58.75 117 ALA A C 1
ATOM 902 O O . ALA A 1 117 ? -11.345 34.028 -7.806 1.00 58.75 117 ALA A O 1
ATOM 903 N N . ARG A 1 118 ? -9.386 33.319 -8.644 1.00 60.91 118 ARG A N 1
ATOM 904 C CA . ARG A 1 118 ? -9.386 34.261 -9.781 1.00 60.91 118 ARG A CA 1
ATOM 905 C C . ARG A 1 118 ? -10.486 33.965 -10.799 1.00 60.91 118 ARG A C 1
ATOM 907 O O . ARG A 1 118 ? -11.088 34.911 -11.297 1.00 60.91 118 ARG A O 1
ATOM 914 N N . ASP A 1 119 ? -10.770 32.690 -11.056 1.00 59.22 119 ASP A N 1
ATOM 915 C CA . ASP A 1 119 ? -11.833 32.296 -11.988 1.00 59.22 119 ASP A CA 1
ATOM 916 C C . ASP A 1 119 ? -13.225 32.688 -11.448 1.00 59.22 119 ASP A C 1
ATOM 918 O O . ASP A 1 119 ? -14.058 33.197 -12.194 1.00 59.22 119 ASP A O 1
ATOM 922 N N . ILE A 1 120 ? -13.453 32.562 -10.132 1.00 61.44 120 ILE A N 1
ATOM 923 C CA . ILE A 1 120 ? -14.719 32.959 -9.484 1.00 61.44 120 ILE A CA 1
ATOM 924 C C . ILE A 1 120 ? -14.913 34.486 -9.515 1.00 61.44 120 ILE A C 1
ATOM 926 O O . ILE A 1 120 ? -16.020 34.966 -9.748 1.00 61.44 120 ILE A O 1
ATOM 930 N N . SER A 1 121 ? -13.844 35.268 -9.326 1.00 60.66 121 SER A N 1
ATOM 931 C CA . SER A 1 121 ? -13.925 36.735 -9.355 1.00 60.66 121 SER A CA 1
ATOM 932 C C . SER A 1 121 ? -14.119 37.315 -10.759 1.00 60.66 121 SER A C 1
ATOM 934 O O . SER A 1 121 ? -14.723 38.375 -10.888 1.00 60.66 121 SER A O 1
ATOM 936 N N . GLN A 1 122 ? -13.633 36.649 -11.813 1.00 60.75 122 GLN A N 1
ATOM 937 C CA . GLN A 1 122 ? -13.839 37.114 -13.192 1.00 60.75 122 GLN A CA 1
ATOM 938 C C . GLN A 1 122 ? -15.241 36.790 -13.717 1.00 60.75 122 GLN A C 1
ATOM 940 O O . GLN A 1 122 ? -15.788 37.567 -14.493 1.00 60.75 122 GLN A O 1
ATOM 945 N N . GLN A 1 123 ? -15.858 35.698 -13.257 1.00 58.69 123 GLN A N 1
ATOM 946 C CA . GLN A 1 123 ? -17.192 35.312 -13.718 1.00 58.69 123 GLN A CA 1
ATOM 947 C C . GLN A 1 123 ? -18.316 36.163 -13.100 1.00 58.69 123 GLN A C 1
ATOM 949 O O . GLN A 1 123 ? -19.341 36.364 -13.737 1.00 58.69 123 GLN A O 1
ATOM 954 N N . SER A 1 124 ? -18.099 36.749 -11.915 1.00 57.12 124 SER A N 1
ATOM 955 C CA . SER A 1 124 ? -19.070 37.655 -11.277 1.00 57.12 124 SER A CA 1
ATOM 956 C C . SER A 1 124 ? -19.041 39.095 -11.814 1.00 57.12 124 SER A C 1
ATOM 958 O O . SER A 1 124 ? -19.927 39.873 -11.475 1.00 57.12 124 SER A O 1
ATOM 960 N N . ALA A 1 125 ? -18.046 39.468 -12.627 1.00 56.56 125 ALA A N 1
ATOM 961 C CA . ALA A 1 125 ? -17.969 40.791 -13.260 1.00 56.56 125 ALA A CA 1
ATOM 962 C C . ALA A 1 125 ? -18.586 40.825 -14.672 1.00 56.56 125 ALA A C 1
ATOM 964 O O . ALA A 1 125 ? -18.730 41.900 -15.246 1.00 56.56 125 ALA A O 1
ATOM 965 N N . ALA A 1 126 ? -18.944 39.664 -15.233 1.00 56.84 126 ALA A N 1
ATOM 966 C CA . ALA A 1 126 ? -19.558 39.551 -16.557 1.00 56.84 126 ALA A CA 1
ATOM 967 C C . ALA A 1 126 ? -21.099 39.487 -16.521 1.00 56.84 126 ALA A C 1
ATOM 969 O O . ALA A 1 126 ? -21.715 39.449 -17.580 1.00 56.84 126 ALA A O 1
ATOM 970 N N . ASP A 1 127 ? -21.708 39.498 -15.330 1.00 55.97 127 ASP A N 1
ATOM 971 C CA . ASP A 1 127 ? -23.161 39.365 -15.124 1.00 55.97 127 ASP A CA 1
ATOM 972 C C . ASP A 1 127 ? -23.736 40.575 -14.358 1.00 55.97 127 ASP A C 1
ATOM 974 O O . ASP A 1 127 ? -24.568 40.456 -13.459 1.00 55.97 127 ASP A O 1
ATOM 978 N N . ALA A 1 128 ? -23.228 41.773 -14.670 1.00 52.88 128 ALA A N 1
ATOM 979 C CA . ALA A 1 128 ? -23.831 43.019 -14.213 1.00 52.88 128 ALA A CA 1
ATOM 980 C C . ALA A 1 128 ? -25.097 43.292 -15.053 1.00 52.88 128 ALA A C 1
ATOM 982 O O . ALA A 1 128 ? -24.978 43.464 -16.270 1.00 52.88 128 ALA A O 1
ATOM 983 N N . PRO A 1 129 ? -26.301 43.348 -14.453 1.00 49.69 129 PRO A N 1
ATOM 984 C CA . PRO A 1 129 ? -27.505 43.709 -15.182 1.00 49.69 129 PRO A CA 1
ATOM 985 C C . PRO A 1 129 ? -27.434 45.191 -15.560 1.00 49.69 129 PRO A C 1
ATOM 987 O O . PRO A 1 129 ? -27.361 46.072 -14.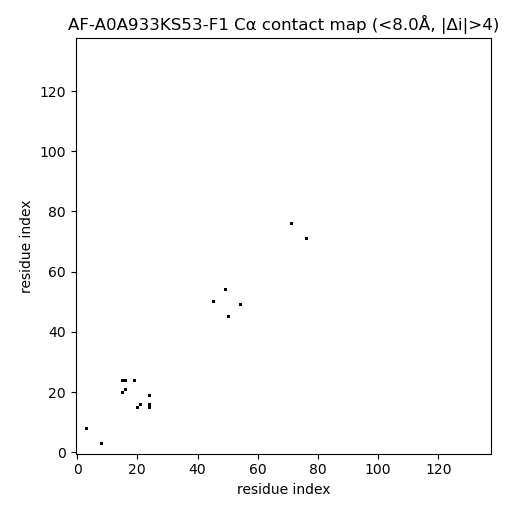702 1.00 49.69 129 PRO A O 1
ATOM 990 N N . ALA A 1 130 ? -27.454 45.463 -16.862 1.00 58.00 130 ALA A N 1
ATOM 991 C CA . ALA A 1 130 ? -27.809 46.771 -17.384 1.00 58.00 130 ALA A CA 1
ATOM 992 C C . ALA A 1 130 ? -29.315 46.971 -17.162 1.00 58.00 130 ALA A C 1
ATOM 994 O O . ALA A 1 130 ? -30.119 46.583 -18.004 1.00 58.00 130 ALA A O 1
ATOM 995 N N . ASP A 1 131 ? -29.695 47.534 -16.016 1.00 52.88 131 ASP A N 1
ATOM 996 C CA . ASP A 1 131 ? -31.047 48.058 -15.804 1.00 52.88 131 ASP A CA 1
ATOM 997 C C . ASP A 1 131 ? -30.954 49.485 -15.258 1.00 52.88 131 ASP A C 1
ATOM 999 O O . ASP A 1 131 ? -31.111 49.782 -14.072 1.00 52.88 131 ASP A O 1
ATOM 1003 N N . GLU A 1 132 ? -30.570 50.379 -16.167 1.00 52.09 132 GLU A N 1
ATOM 1004 C CA . GLU A 1 132 ? -30.594 51.820 -15.976 1.00 52.09 132 GLU A CA 1
ATOM 1005 C C . GLU A 1 132 ? -32.046 52.299 -16.104 1.00 52.09 132 GLU A C 1
ATOM 1007 O O . GLU A 1 132 ? -32.572 52.540 -17.190 1.00 52.09 132 GLU A O 1
ATOM 1012 N N . ALA A 1 133 ? -32.698 52.369 -14.944 1.00 53.19 133 ALA A N 1
ATOM 1013 C CA . ALA A 1 133 ? -33.664 53.384 -14.542 1.00 53.19 133 ALA A CA 1
ATOM 1014 C C . ALA A 1 133 ? -34.473 54.053 -15.674 1.00 53.19 133 ALA A C 1
ATOM 1016 O O . ALA A 1 133 ? -34.202 55.180 -16.095 1.00 53.19 133 ALA A O 1
ATOM 1017 N N . ARG A 1 134 ? -35.580 53.414 -16.067 1.00 52.06 134 ARG A N 1
ATOM 1018 C CA . ARG A 1 134 ? -36.744 54.116 -16.622 1.00 52.06 134 ARG A CA 1
ATOM 1019 C C . ARG A 1 134 ? -37.872 54.189 -15.593 1.00 52.06 134 ARG A C 1
ATOM 1021 O O . ARG A 1 134 ? -38.579 53.213 -15.381 1.00 52.06 134 ARG A O 1
ATOM 1028 N N . GLY A 1 135 ? -38.086 55.402 -15.081 1.00 46.12 135 GLY A N 1
ATOM 1029 C CA . GLY A 1 135 ? -39.399 55.911 -14.672 1.00 46.12 135 GLY A CA 1
ATOM 1030 C C . GLY A 1 135 ? -39.703 55.908 -13.175 1.00 46.12 135 GLY A C 1
ATOM 1031 O O . GLY A 1 135 ? -39.909 54.852 -12.598 1.00 46.12 135 GLY A O 1
ATOM 1032 N N . SER A 1 136 ? -39.831 57.105 -12.587 1.00 51.19 136 SER A N 1
ATOM 1033 C CA . SER A 1 136 ? -41.110 57.681 -12.113 1.00 51.19 136 SER A CA 1
ATOM 1034 C C . SER A 1 136 ? -40.893 58.682 -10.967 1.00 51.19 136 SER A C 1
ATOM 1036 O O . SER A 1 136 ? -40.294 58.307 -9.963 1.00 51.19 136 SER A O 1
ATOM 1038 N N . GLY A 1 137 ? -41.475 59.884 -11.071 1.00 50.50 137 GLY A N 1
ATOM 1039 C CA . GLY A 1 137 ? -41.901 60.667 -9.902 1.00 50.50 137 GLY A CA 1
ATOM 1040 C C . GLY A 1 137 ? -41.413 62.115 -9.838 1.00 50.50 137 GLY A C 1
ATOM 1041 O O . GLY A 1 137 ? -40.269 62.340 -9.466 1.00 50.50 137 GLY A O 1
ATOM 1042 N N . GLU A 1 138 ? -42.367 63.022 -10.094 1.00 42.78 138 GLU A N 1
ATOM 1043 C CA . GLU A 1 138 ? -42.415 64.477 -9.813 1.00 42.78 138 GLU A CA 1
ATOM 1044 C C . GLU A 1 138 ? -41.741 65.456 -10.791 1.00 42.78 138 GLU A C 1
ATOM 1046 O O . GLU A 1 138 ? -40.508 65.423 -10.989 1.00 42.78 138 GLU A O 1
#

Mean predicted aligned error: 20.39 Å

Foldseek 3Di:
DDPDDPVNVVVVVVVVCVVQNPVRVVVVVVVVVVVVVVVVVVVVVCCVVVVVVVVVVVVVVVVVVVVVVVVCCVVCVPDDPDDPPPPPPPPPPDPPDPDPPPPPPDDDDCVVVVVVVVVVVVVVVVPDDPDPDDDDDD

Radius of gyration: 32.76 Å; Cα contacts (8 Å, |Δi|>4): 9; chains: 1; bounding box: 64×85×67 Å